Protein AF-A0A7X5N3V9-F1 (afdb_monomer_lite)

Sequence (94 aa):
GLDLAVLEIGLGGRLDAVNIIDSDVAVITTVDIDHTDWLGEDREAIGTEKAGIIRAWKPVVLGEIDPPSSVLRRAYQLGANAIRAGSDYFFEPI

InterPro domains:
  IPR001645 Folylpolyglutamate synthetase [PTHR11136] (2-80)
  IPR036565 Mur-like, catalytic domain superfamily [G3DSA:3.40.1190.10] (1-94)
  IPR036565 Mur-like, catalytic domain superfamily [SSF53623] (2-92)

Organism: Xanthomonas perforans (NCBI:txid442694)

Structure (mmCIF, N/CA/C/O backbone):
data_AF-A0A7X5N3V9-F1
#
_entry.id   AF-A0A7X5N3V9-F1
#
loop_
_atom_site.group_PDB
_atom_site.id
_atom_site.type_symbol
_atom_site.label_atom_id
_atom_site.label_alt_id
_atom_site.label_comp_id
_atom_site.label_asym_id
_atom_site.label_entity_id
_atom_site.label_seq_id
_atom_site.pdbx_PDB_ins_code
_atom_site.Cartn_x
_atom_site.Cartn_y
_atom_site.Cartn_z
_atom_site.occupancy
_atom_site.B_iso_or_equiv
_atom_site.auth_seq_id
_atom_site.auth_comp_id
_atom_site.auth_asym_id
_atom_site.auth_atom_id
_atom_site.pdbx_PDB_model_num
ATOM 1 N N . GLY A 1 1 ? -5.414 13.539 24.269 1.00 83.69 1 GLY A N 1
ATOM 2 C CA . GLY A 1 1 ? -5.290 12.453 23.279 1.00 83.69 1 GLY A CA 1
ATOM 3 C C . GLY A 1 1 ? -4.892 13.062 21.956 1.00 83.69 1 GLY A C 1
ATOM 4 O O . GLY A 1 1 ? -4.923 14.281 21.857 1.00 83.69 1 GLY A O 1
ATOM 5 N N . LEU A 1 2 ? -4.490 12.241 20.990 1.00 93.25 2 LEU A N 1
ATOM 6 C CA . LEU A 1 2 ? -4.316 12.676 19.603 1.00 93.25 2 LEU A CA 1
ATOM 7 C C . LEU A 1 2 ? -5.617 12.412 18.841 1.00 93.25 2 LEU A C 1
ATOM 9 O O . LEU A 1 2 ? -6.246 11.383 19.081 1.00 93.25 2 LEU A O 1
ATOM 13 N N . ASP A 1 3 ? -5.983 13.312 17.931 1.00 97.00 3 ASP A N 1
ATOM 14 C CA . ASP A 1 3 ? -7.156 13.150 17.058 1.00 97.00 3 ASP A CA 1
ATOM 15 C C . ASP A 1 3 ? -6.813 12.407 15.753 1.00 97.00 3 ASP A C 1
ATOM 17 O O . ASP A 1 3 ? -7.678 11.793 15.136 1.00 97.00 3 ASP A 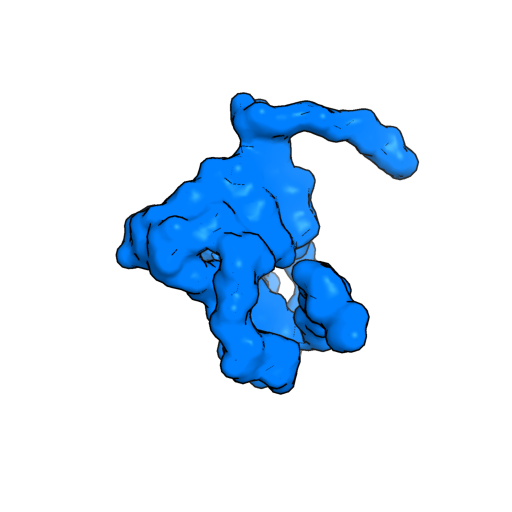O 1
ATOM 21 N N . LEU A 1 4 ? -5.542 12.452 15.338 1.00 96.88 4 LEU A N 1
ATOM 22 C CA . LEU A 1 4 ? -5.017 11.828 14.125 1.00 96.88 4 LEU A CA 1
ATOM 23 C C . LEU A 1 4 ? -3.564 11.393 14.348 1.00 96.88 4 LEU A C 1
ATOM 25 O O . LEU A 1 4 ? -2.798 12.084 15.023 1.00 96.88 4 LEU A O 1
ATOM 29 N N . ALA A 1 5 ? -3.177 10.281 13.727 1.00 97.31 5 ALA A N 1
ATOM 30 C CA . ALA A 1 5 ? -1.789 9.864 13.589 1.00 97.31 5 ALA A CA 1
ATOM 31 C C . ALA A 1 5 ? -1.492 9.531 12.123 1.00 97.31 5 ALA A C 1
ATOM 33 O O . ALA A 1 5 ? -2.313 8.918 11.442 1.00 97.31 5 ALA A O 1
ATOM 34 N N . VAL A 1 6 ? -0.307 9.921 11.657 1.00 97.88 6 VAL A N 1
ATOM 35 C CA . VAL A 1 6 ? 0.237 9.517 10.357 1.00 97.88 6 VAL A CA 1
ATOM 36 C C . VAL A 1 6 ? 1.419 8.608 10.642 1.00 97.88 6 VAL A C 1
ATOM 38 O O . VAL A 1 6 ? 2.334 9.002 11.364 1.00 97.88 6 VAL A O 1
ATOM 41 N N . LEU A 1 7 ? 1.364 7.384 10.125 1.00 98.06 7 LEU A N 1
ATOM 42 C CA . LEU A 1 7 ? 2.379 6.366 10.361 1.00 98.06 7 LEU A CA 1
ATOM 43 C C . LEU A 1 7 ? 3.062 6.038 9.035 1.00 98.06 7 LEU A C 1
ATOM 45 O O . LEU A 1 7 ? 2.413 5.580 8.095 1.00 98.06 7 LEU A O 1
ATOM 49 N N . GLU A 1 8 ? 4.361 6.303 8.961 1.00 98.06 8 GLU A N 1
ATOM 50 C CA . GLU A 1 8 ? 5.185 5.976 7.801 1.00 98.06 8 GLU A CA 1
ATOM 51 C C . GLU A 1 8 ? 5.593 4.500 7.848 1.00 98.06 8 GLU A C 1
ATOM 53 O O . GLU A 1 8 ? 6.059 4.012 8.875 1.00 98.06 8 GLU A O 1
ATOM 58 N N . ILE A 1 9 ? 5.408 3.791 6.735 1.00 97.62 9 ILE A N 1
ATOM 59 C CA . ILE A 1 9 ? 5.878 2.413 6.570 1.00 97.62 9 ILE A CA 1
ATOM 60 C C . ILE A 1 9 ? 7.396 2.428 6.409 1.00 97.62 9 ILE A C 1
ATOM 62 O O . ILE A 1 9 ? 7.906 3.154 5.560 1.00 97.62 9 ILE A O 1
ATOM 66 N N . GLY A 1 10 ? 8.106 1.593 7.168 1.00 93.88 10 GLY A N 1
ATOM 67 C CA . GLY A 1 10 ? 9.559 1.476 7.074 1.00 93.88 10 GLY A CA 1
ATOM 68 C C . GLY A 1 10 ? 10.014 0.741 5.813 1.00 93.88 10 GLY A C 1
ATOM 69 O O . GLY A 1 10 ? 10.750 1.299 5.006 1.00 93.88 10 GLY A O 1
ATOM 70 N N . LEU A 1 11 ? 9.585 -0.513 5.626 1.00 93.44 11 LEU A N 1
ATOM 71 C CA . LEU A 1 11 ? 9.988 -1.336 4.480 1.00 93.44 11 LEU A CA 1
ATOM 72 C C . LEU A 1 11 ? 8.841 -2.196 3.938 1.00 93.44 11 LEU A C 1
ATOM 74 O O . LEU A 1 11 ? 8.213 -2.979 4.650 1.00 93.44 11 LEU A O 1
ATOM 78 N N . GLY A 1 12 ? 8.610 -2.098 2.626 1.00 94.19 12 GLY A N 1
ATOM 79 C CA . GLY A 1 12 ? 7.577 -2.865 1.934 1.00 94.19 12 GLY A CA 1
ATOM 80 C C . GLY A 1 12 ? 6.177 -2.414 2.334 1.00 94.19 12 GLY A C 1
ATOM 81 O O . GLY A 1 12 ? 5.640 -1.486 1.739 1.00 94.19 12 GLY A O 1
ATOM 82 N N . GLY A 1 13 ? 5.592 -3.076 3.331 1.00 96.88 13 GLY A N 1
ATOM 83 C CA . GLY A 1 13 ? 4.255 -2.775 3.842 1.00 96.88 13 GLY A CA 1
ATOM 84 C C . GLY A 1 13 ? 3.615 -3.973 4.530 1.00 96.88 13 GLY A C 1
ATOM 85 O O . GLY A 1 13 ? 3.291 -3.915 5.710 1.00 96.88 13 GLY A O 1
ATOM 86 N N . ARG A 1 14 ? 3.487 -5.099 3.820 1.00 97.38 14 ARG A N 1
ATOM 87 C CA . ARG A 1 14 ? 2.813 -6.316 4.302 1.00 97.38 14 ARG A CA 1
ATOM 88 C C . ARG A 1 14 ? 3.346 -6.818 5.642 1.00 97.38 14 ARG A C 1
ATOM 90 O O . ARG A 1 14 ? 2.541 -7.195 6.489 1.00 97.38 14 ARG A O 1
ATOM 97 N N . LEU A 1 15 ? 4.666 -6.821 5.814 1.00 96.75 15 LEU A N 1
ATOM 98 C CA . LEU A 1 15 ? 5.356 -7.322 7.008 1.00 96.75 15 LEU A CA 1
ATOM 99 C C . LEU A 1 15 ? 5.981 -6.212 7.866 1.00 96.75 15 LEU A C 1
ATOM 101 O O . LEU A 1 15 ? 6.749 -6.508 8.779 1.00 96.75 15 LEU A O 1
ATOM 105 N N . ASP A 1 16 ? 5.666 -4.949 7.583 1.00 97.62 16 ASP A N 1
ATOM 106 C CA . ASP A 1 16 ? 6.181 -3.830 8.364 1.00 97.62 16 ASP A CA 1
ATOM 107 C C . ASP A 1 16 ? 5.521 -3.775 9.752 1.00 97.62 16 ASP A C 1
ATOM 109 O O . ASP A 1 16 ? 4.326 -4.048 9.897 1.00 97.62 16 ASP A O 1
ATOM 113 N N . ALA A 1 17 ? 6.282 -3.398 10.781 1.00 97.69 17 ALA A N 1
ATOM 114 C CA . ALA A 1 17 ? 5.781 -3.321 12.153 1.00 97.69 17 ALA A CA 1
ATOM 115 C C . ALA A 1 17 ? 4.639 -2.305 12.314 1.00 97.69 17 ALA A C 1
ATOM 117 O O . ALA A 1 17 ? 3.764 -2.500 13.152 1.00 97.69 17 ALA A O 1
ATOM 118 N N . VAL A 1 18 ? 4.598 -1.248 11.502 1.00 97.88 18 VAL A N 1
ATOM 119 C CA . VAL A 1 18 ? 3.498 -0.274 11.500 1.00 97.88 18 VAL A CA 1
ATOM 120 C C . VAL A 1 18 ? 2.193 -0.906 11.016 1.00 97.88 18 VAL A C 1
ATOM 122 O O . VAL A 1 18 ? 1.112 -0.534 11.476 1.00 97.88 18 VAL A O 1
ATOM 125 N N . ASN A 1 19 ? 2.276 -1.918 10.150 1.00 98.12 19 ASN A N 1
ATOM 126 C CA . ASN A 1 19 ? 1.114 -2.584 9.570 1.00 98.12 19 ASN A CA 1
ATOM 127 C C . ASN A 1 19 ? 0.335 -3.451 10.580 1.00 98.12 19 ASN A C 1
ATOM 129 O O . ASN A 1 19 ? -0.689 -4.021 10.212 1.00 98.12 19 ASN A O 1
ATOM 133 N N . ILE A 1 20 ? 0.762 -3.529 11.851 1.00 97.94 20 ILE A N 1
ATOM 134 C CA . ILE A 1 20 ? -0.075 -4.075 12.936 1.00 97.94 20 ILE A CA 1
ATOM 135 C C . ILE A 1 20 ? -1.315 -3.214 13.206 1.00 97.94 20 ILE A C 1
ATOM 137 O O . ILE A 1 20 ? -2.270 -3.692 13.812 1.00 97.94 20 ILE A O 1
ATOM 141 N N . ILE A 1 21 ? -1.288 -1.940 12.807 1.00 98.00 21 ILE A N 1
ATOM 142 C CA . ILE A 1 21 ? -2.396 -1.008 12.993 1.00 98.00 21 ILE A CA 1
ATOM 143 C C . ILE A 1 21 ? -3.384 -1.154 11.838 1.00 98.00 21 ILE A C 1
ATOM 145 O O . ILE A 1 21 ? -3.005 -1.140 10.666 1.00 98.00 21 ILE A O 1
ATOM 149 N N . ASP A 1 22 ? -4.671 -1.251 12.159 1.00 97.44 22 ASP A N 1
ATOM 150 C CA . ASP A 1 22 ? -5.742 -1.199 11.167 1.00 97.44 22 ASP A CA 1
ATOM 151 C C . ASP A 1 22 ? -6.047 0.250 10.795 1.00 97.44 22 ASP A C 1
ATOM 153 O O . ASP A 1 22 ? -6.823 0.935 11.458 1.00 97.44 22 ASP A O 1
ATOM 157 N N . SER A 1 23 ? -5.391 0.727 9.739 1.00 98.06 23 SER A N 1
ATOM 158 C CA . SER A 1 23 ? -5.532 2.103 9.275 1.00 98.06 23 SER A CA 1
ATOM 159 C C . SER A 1 23 ? -6.920 2.389 8.691 1.00 98.06 23 SER A C 1
ATOM 161 O O . SER A 1 23 ? -7.525 1.573 7.991 1.00 98.06 23 SER A O 1
ATOM 163 N N . ASP A 1 24 ? -7.413 3.603 8.941 1.00 98.56 24 ASP A N 1
ATOM 164 C CA . ASP A 1 24 ? -8.637 4.108 8.312 1.00 98.56 24 ASP A CA 1
ATOM 165 C C . ASP A 1 24 ? -8.425 4.543 6.860 1.00 98.56 24 ASP A C 1
ATOM 167 O O . ASP A 1 24 ? -9.366 4.516 6.068 1.00 98.56 24 ASP A O 1
ATOM 171 N N . VAL A 1 25 ? -7.196 4.929 6.512 1.00 98.62 25 VAL A N 1
ATOM 172 C CA . VAL A 1 25 ? -6.773 5.305 5.162 1.00 98.62 25 VAL A CA 1
ATOM 173 C C . VAL A 1 25 ? -5.382 4.736 4.917 1.00 98.62 25 VAL A C 1
ATOM 175 O O . VAL A 1 25 ? -4.484 4.901 5.743 1.00 98.62 25 VAL A O 1
ATOM 178 N N . ALA A 1 26 ? -5.195 4.089 3.770 1.00 98.62 26 ALA A N 1
ATOM 179 C CA . ALA A 1 26 ? -3.880 3.694 3.278 1.00 98.62 26 ALA A CA 1
ATOM 180 C C . ALA A 1 26 ? -3.396 4.674 2.202 1.00 98.62 26 ALA A C 1
ATOM 182 O O . ALA A 1 26 ? -4.195 5.176 1.412 1.00 98.62 26 ALA A O 1
ATOM 183 N N . VAL A 1 27 ? -2.088 4.917 2.135 1.00 98.56 27 VAL A N 1
ATOM 184 C CA . VAL A 1 27 ? -1.473 5.748 1.092 1.00 98.56 27 VAL A CA 1
ATOM 185 C C . VAL A 1 27 ? -0.260 5.019 0.532 1.00 98.56 27 VAL A C 1
ATOM 187 O O . VAL A 1 27 ? 0.627 4.627 1.286 1.00 98.56 27 VAL A O 1
ATOM 190 N N . ILE A 1 28 ? -0.220 4.842 -0.786 1.00 98.06 28 ILE A N 1
ATOM 191 C CA . ILE A 1 28 ? 0.951 4.350 -1.517 1.00 98.06 28 ILE A CA 1
ATOM 192 C C . ILE A 1 28 ? 1.374 5.479 -2.449 1.00 98.06 28 ILE A C 1
ATOM 194 O O . ILE A 1 28 ? 0.666 5.804 -3.398 1.00 98.06 28 ILE A O 1
ATOM 198 N N . THR A 1 29 ? 2.502 6.112 -2.143 1.00 95.75 29 THR A N 1
ATOM 199 C CA . THR A 1 29 ? 3.006 7.279 -2.877 1.00 95.75 29 THR A CA 1
ATOM 200 C C . THR A 1 29 ? 3.500 6.886 -4.265 1.00 95.75 29 THR A C 1
ATOM 202 O O . THR A 1 29 ? 2.977 7.379 -5.258 1.00 95.75 29 THR A O 1
ATOM 205 N N . THR A 1 30 ? 4.461 5.968 -4.335 1.00 94.31 30 THR A N 1
ATOM 206 C CA . THR A 1 30 ? 5.037 5.431 -5.573 1.00 94.31 30 THR A CA 1
ATOM 207 C C . THR A 1 30 ? 5.463 3.975 -5.383 1.00 94.31 30 THR A C 1
ATOM 209 O O . THR A 1 30 ? 5.720 3.523 -4.257 1.00 94.31 30 THR A O 1
ATOM 212 N N . VAL A 1 31 ? 5.557 3.229 -6.487 1.00 95.38 31 VAL A N 1
ATOM 213 C CA . VAL A 1 31 ? 6.198 1.911 -6.511 1.00 95.38 31 VAL A CA 1
ATOM 214 C C . VAL A 1 31 ? 7.359 1.928 -7.496 1.00 95.38 31 VAL A C 1
ATOM 216 O O . VAL A 1 31 ? 7.157 1.863 -8.708 1.00 95.38 31 VAL A O 1
ATOM 219 N N . ASP A 1 32 ? 8.573 1.976 -6.956 1.00 92.50 32 ASP A N 1
ATOM 220 C CA . ASP A 1 32 ? 9.820 1.937 -7.720 1.00 92.50 32 ASP A CA 1
ATOM 221 C C . ASP A 1 32 ? 10.681 0.735 -7.305 1.00 92.50 32 ASP A C 1
ATOM 223 O O . ASP A 1 32 ? 10.408 0.091 -6.287 1.00 92.50 32 ASP A O 1
ATOM 227 N N . ILE A 1 33 ? 11.6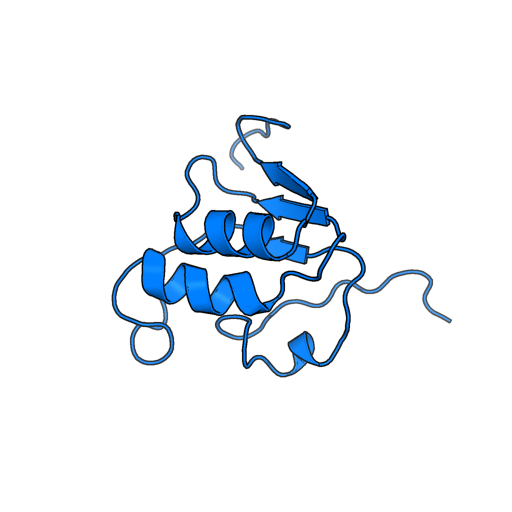91 0.417 -8.113 1.00 91.75 33 ILE A N 1
ATOM 228 C CA . ILE A 1 33 ? 12.639 -0.666 -7.851 1.00 91.75 33 ILE A CA 1
ATOM 229 C C . ILE A 1 33 ? 13.607 -0.219 -6.755 1.00 91.75 33 ILE A C 1
ATOM 231 O O . ILE A 1 33 ? 14.551 0.526 -7.004 1.00 91.75 33 ILE A O 1
ATOM 235 N N . ASP A 1 34 ? 13.369 -0.706 -5.541 1.00 86.38 34 ASP A N 1
ATOM 236 C CA . ASP A 1 34 ? 14.220 -0.484 -4.376 1.00 86.38 34 ASP A CA 1
ATOM 237 C C . ASP A 1 34 ? 14.132 -1.685 -3.422 1.00 86.38 34 ASP A C 1
ATOM 239 O O . ASP A 1 34 ? 13.140 -2.418 -3.417 1.00 86.38 34 ASP A O 1
ATOM 243 N N . HIS A 1 35 ? 15.169 -1.892 -2.611 1.00 85.50 35 HIS A N 1
ATOM 244 C CA . HIS A 1 35 ? 15.251 -2.964 -1.613 1.00 85.50 35 HIS A CA 1
ATOM 245 C C . HIS A 1 35 ? 14.904 -4.363 -2.159 1.00 85.50 35 HIS A C 1
ATOM 247 O O . HIS A 1 35 ? 14.198 -5.149 -1.518 1.00 85.50 35 HIS A O 1
ATOM 253 N N . THR A 1 36 ? 15.425 -4.686 -3.343 1.00 89.31 36 THR A N 1
ATOM 254 C CA . THR A 1 36 ? 15.086 -5.904 -4.095 1.00 89.31 36 THR A CA 1
ATOM 255 C C . THR A 1 36 ? 15.346 -7.200 -3.329 1.00 89.31 36 THR A C 1
ATOM 257 O O . THR A 1 36 ? 14.591 -8.157 -3.483 1.00 89.31 36 THR A O 1
ATOM 260 N N . ASP A 1 37 ? 16.347 -7.210 -2.440 1.00 85.81 37 ASP A N 1
ATOM 261 C CA . ASP A 1 37 ? 16.675 -8.350 -1.568 1.00 85.81 37 ASP A CA 1
ATOM 262 C C . ASP A 1 37 ? 15.503 -8.776 -0.664 1.00 85.81 37 ASP A C 1
ATOM 264 O O . ASP A 1 37 ? 15.430 -9.926 -0.233 1.00 85.81 37 ASP A O 1
ATOM 268 N N . TRP A 1 38 ? 14.583 -7.851 -0.375 1.00 80.62 38 TRP A N 1
ATOM 269 C CA . TRP A 1 38 ? 13.444 -8.060 0.519 1.00 80.62 38 TRP A CA 1
ATOM 270 C C . TRP A 1 38 ? 12.100 -8.022 -0.205 1.00 80.62 38 TRP A C 1
ATOM 272 O O . TRP A 1 38 ? 11.169 -8.715 0.202 1.00 80.62 38 TRP A O 1
ATOM 282 N N . LEU A 1 39 ? 11.982 -7.191 -1.244 1.00 89.06 39 LEU A N 1
ATOM 283 C CA . LEU A 1 39 ? 10.700 -6.850 -1.868 1.00 89.06 39 LEU A CA 1
ATOM 284 C C . LEU A 1 39 ? 10.484 -7.500 -3.243 1.00 89.06 39 LEU A C 1
ATOM 286 O O . LEU A 1 39 ? 9.379 -7.435 -3.781 1.00 89.06 39 LEU A O 1
ATOM 290 N N . GLY A 1 40 ? 11.512 -8.154 -3.788 1.00 91.12 40 GLY A N 1
ATOM 291 C CA . GLY A 1 40 ? 11.506 -8.745 -5.123 1.00 91.12 40 GLY A CA 1
ATOM 292 C C . GLY A 1 40 ? 12.134 -7.841 -6.183 1.00 91.12 40 GLY A C 1
ATOM 293 O O . GLY A 1 40 ? 12.502 -6.699 -5.930 1.00 91.12 40 GLY A O 1
ATOM 294 N N . GLU A 1 41 ? 12.288 -8.385 -7.386 1.00 93.38 41 GLU A N 1
ATOM 295 C CA . GLU A 1 41 ? 13.131 -7.789 -8.433 1.00 93.38 41 GLU A CA 1
ATOM 296 C C . GLU A 1 41 ? 12.376 -6.849 -9.386 1.00 93.38 41 GLU A C 1
ATOM 298 O O . GLU A 1 41 ? 12.995 -6.194 -10.223 1.00 93.38 41 GLU A O 1
ATOM 303 N N . ASP A 1 42 ? 11.047 -6.768 -9.281 1.00 96.31 42 ASP A N 1
ATOM 304 C CA . ASP A 1 42 ? 10.215 -5.966 -10.175 1.00 96.31 42 ASP A CA 1
ATOM 305 C C . ASP A 1 42 ? 9.123 -5.172 -9.437 1.00 96.31 42 ASP A C 1
ATOM 307 O O . ASP A 1 42 ? 8.803 -5.406 -8.267 1.00 96.31 42 ASP A O 1
ATOM 311 N N . ARG A 1 43 ? 8.526 -4.206 -10.148 1.00 97.06 43 ARG A N 1
ATOM 312 C CA . ARG A 1 43 ? 7.469 -3.340 -9.604 1.00 97.06 43 ARG A CA 1
ATOM 313 C C . ARG A 1 43 ? 6.220 -4.118 -9.176 1.00 97.06 43 ARG A C 1
ATOM 315 O O . ARG A 1 43 ? 5.504 -3.656 -8.291 1.00 97.06 43 ARG A O 1
ATOM 322 N N . GLU A 1 44 ? 5.937 -5.283 -9.759 1.00 97.75 44 GLU A N 1
ATOM 323 C CA . GLU A 1 44 ? 4.767 -6.086 -9.390 1.00 97.75 44 GLU A CA 1
ATOM 324 C C . GLU A 1 44 ? 4.980 -6.792 -8.043 1.00 97.75 44 GLU A C 1
ATOM 326 O O . GLU A 1 44 ? 4.081 -6.772 -7.192 1.00 97.75 44 GLU A O 1
ATOM 331 N N . ALA A 1 45 ? 6.170 -7.350 -7.812 1.00 97.25 45 ALA A N 1
ATOM 332 C CA . ALA A 1 45 ? 6.577 -7.940 -6.541 1.00 97.25 45 ALA A CA 1
ATOM 333 C C . ALA A 1 45 ? 6.605 -6.882 -5.429 1.00 97.25 45 ALA A C 1
ATOM 335 O O . ALA A 1 45 ? 5.924 -7.033 -4.410 1.00 97.25 45 ALA A O 1
ATOM 336 N N . ILE A 1 46 ? 7.259 -5.745 -5.680 1.00 97.81 46 ILE A N 1
ATOM 337 C CA . ILE A 1 46 ? 7.332 -4.633 -4.724 1.00 97.81 46 ILE A CA 1
ATOM 338 C C . ILE A 1 46 ? 5.932 -4.068 -4.445 1.00 97.81 46 ILE A C 1
ATOM 340 O O . ILE A 1 46 ? 5.571 -3.803 -3.295 1.00 97.81 46 ILE A O 1
ATOM 344 N N . GLY A 1 47 ? 5.105 -3.930 -5.483 1.00 97.88 47 GLY A N 1
ATOM 345 C CA . GLY A 1 47 ? 3.714 -3.507 -5.356 1.00 97.88 47 GLY A CA 1
ATOM 346 C C . GLY A 1 47 ? 2.882 -4.468 -4.505 1.00 97.88 47 GLY A C 1
ATOM 347 O O . GLY A 1 47 ? 2.044 -4.018 -3.727 1.00 97.88 47 GLY A O 1
ATOM 348 N N . THR A 1 48 ? 3.154 -5.776 -4.565 1.00 98.12 48 THR A N 1
ATOM 349 C CA . THR A 1 48 ? 2.483 -6.782 -3.724 1.00 98.12 48 THR A CA 1
ATOM 350 C C . THR A 1 48 ? 2.810 -6.578 -2.245 1.00 98.12 48 THR A C 1
ATOM 352 O O . THR A 1 48 ? 1.906 -6.619 -1.406 1.00 98.12 48 THR A O 1
ATOM 355 N N . GLU A 1 49 ? 4.074 -6.304 -1.918 1.00 98.06 49 GLU A N 1
ATOM 356 C CA . GLU A 1 49 ? 4.489 -6.012 -0.544 1.00 98.06 49 GLU A CA 1
ATOM 357 C C . GLU A 1 49 ? 3.879 -4.701 -0.036 1.00 98.06 49 GLU A C 1
ATOM 359 O O . GLU A 1 49 ? 3.285 -4.678 1.045 1.00 98.06 49 GLU A O 1
ATOM 364 N N . LYS A 1 50 ? 3.935 -3.627 -0.833 1.00 98.19 50 LYS A N 1
ATOM 365 C CA . LYS A 1 50 ? 3.338 -2.326 -0.483 1.00 98.19 50 LYS A CA 1
ATOM 366 C C . LYS A 1 50 ? 1.823 -2.410 -0.313 1.00 98.19 50 LYS A C 1
ATOM 368 O O . LYS A 1 50 ? 1.281 -1.889 0.658 1.00 98.19 50 LYS A O 1
ATOM 373 N N . ALA A 1 51 ? 1.127 -3.142 -1.181 1.00 98.31 51 ALA A N 1
ATOM 374 C CA . ALA A 1 51 ? -0.322 -3.330 -1.110 1.00 98.31 51 ALA A CA 1
ATOM 375 C C . ALA A 1 51 ? -0.797 -4.084 0.148 1.00 98.31 51 ALA A C 1
ATOM 377 O O . ALA A 1 51 ? -1.997 -4.118 0.437 1.00 98.31 51 ALA A O 1
ATOM 378 N N . GLY A 1 52 ? 0.122 -4.658 0.930 1.00 98.31 52 GLY A N 1
ATOM 379 C CA . GLY A 1 52 ? -0.173 -5.265 2.224 1.00 98.31 52 GLY A CA 1
ATOM 380 C C . GLY A 1 52 ? -0.742 -4.300 3.272 1.00 98.31 52 GLY A C 1
ATOM 381 O O . GLY A 1 52 ? -1.336 -4.764 4.245 1.00 98.31 52 GLY A O 1
ATOM 382 N N . ILE A 1 53 ? -0.623 -2.983 3.067 1.00 98.62 53 ILE A N 1
ATOM 383 C CA . ILE A 1 53 ? -1.204 -1.969 3.964 1.00 98.62 53 ILE A CA 1
ATOM 384 C C . ILE A 1 53 ? -2.680 -1.667 3.671 1.00 98.62 53 ILE A C 1
ATOM 386 O O . ILE A 1 53 ? -3.346 -1.001 4.458 1.00 98.62 53 ILE A O 1
ATOM 390 N N . ILE A 1 54 ? -3.221 -2.157 2.552 1.00 98.62 54 ILE A N 1
ATOM 391 C CA . ILE A 1 54 ? -4.607 -1.892 2.153 1.00 98.62 54 ILE A CA 1
ATOM 392 C C . ILE A 1 54 ? -5.568 -2.633 3.089 1.00 98.62 54 ILE A C 1
ATOM 394 O O . ILE A 1 54 ? -5.388 -3.817 3.385 1.00 98.62 54 ILE A O 1
ATOM 398 N N . ARG A 1 55 ? -6.618 -1.935 3.532 1.00 98.62 55 ARG A N 1
ATOM 399 C CA . ARG A 1 55 ? -7.686 -2.479 4.378 1.00 98.62 55 ARG A CA 1
ATOM 400 C C . ARG A 1 55 ? -8.999 -2.595 3.607 1.00 98.62 55 ARG A C 1
ATOM 402 O O . ARG A 1 55 ? -9.286 -1.803 2.712 1.00 98.62 55 ARG A O 1
ATOM 409 N N . ALA A 1 56 ? -9.786 -3.618 3.941 1.00 98.50 56 ALA A N 1
ATOM 410 C CA . ALA A 1 56 ? -11.049 -3.897 3.265 1.00 98.50 56 ALA A CA 1
ATOM 411 C C . ALA A 1 56 ? -12.052 -2.762 3.458 1.00 98.50 56 ALA A C 1
ATOM 413 O O . ALA A 1 56 ? -12.221 -2.275 4.574 1.00 98.50 56 ALA A O 1
ATOM 414 N N . TRP A 1 57 ? -12.718 -2.365 2.370 1.00 98.31 57 TRP A N 1
ATOM 415 C CA . TRP A 1 57 ? -13.727 -1.295 2.360 1.00 98.31 57 TRP A CA 1
ATOM 416 C C . TRP A 1 57 ? -13.230 0.074 2.853 1.00 98.31 57 TRP A C 1
ATOM 418 O O . TRP A 1 57 ? -14.033 0.970 3.115 1.00 98.31 57 TRP A O 1
ATOM 428 N N . LYS A 1 58 ? -11.910 0.252 2.980 1.00 98.62 58 LYS A N 1
ATOM 429 C CA . LYS A 1 58 ? -11.269 1.513 3.356 1.00 98.62 58 LYS A CA 1
ATOM 430 C C . LYS A 1 58 ? -10.663 2.180 2.118 1.00 98.62 58 LYS A C 1
ATOM 432 O O . LYS A 1 58 ? -10.362 1.495 1.137 1.00 98.62 58 LYS A O 1
ATOM 437 N N . PRO A 1 59 ? -10.513 3.511 2.116 1.00 98.69 59 PRO A N 1
ATOM 438 C CA . PRO A 1 59 ? -9.830 4.206 1.038 1.00 98.69 59 PRO A CA 1
ATOM 439 C C . PRO A 1 59 ? -8.344 3.838 0.974 1.00 98.69 59 PRO A C 1
ATOM 441 O O . PRO A 1 59 ? -7.663 3.710 1.995 1.00 98.69 59 PRO A O 1
ATOM 444 N N . VAL A 1 60 ? -7.842 3.728 -0.254 1.00 98.69 60 VAL A N 1
ATOM 445 C CA . VAL A 1 60 ? -6.415 3.698 -0.564 1.00 98.69 60 VAL A CA 1
ATOM 446 C C . VAL A 1 60 ? -6.109 4.798 -1.573 1.00 98.69 60 VAL A C 1
ATOM 448 O O . VAL A 1 60 ? -6.689 4.832 -2.656 1.00 98.69 60 VAL A O 1
ATOM 451 N N . VAL A 1 61 ? -5.208 5.706 -1.211 1.00 98.56 61 VAL A N 1
ATOM 452 C CA . VAL A 1 61 ? -4.739 6.783 -2.087 1.00 98.56 61 VAL A CA 1
ATOM 453 C C . VAL A 1 61 ? -3.478 6.319 -2.806 1.00 98.56 61 VAL A C 1
ATOM 455 O O . VAL A 1 61 ? -2.526 5.878 -2.161 1.00 98.56 61 VAL A O 1
ATOM 458 N N . LEU A 1 62 ? -3.477 6.411 -4.133 1.00 97.94 62 LEU A N 1
ATOM 459 C CA . LEU A 1 62 ? -2.368 6.020 -4.999 1.00 97.94 62 LEU A CA 1
ATOM 460 C C . LEU A 1 62 ? -1.766 7.267 -5.648 1.00 97.94 62 LEU A C 1
ATOM 462 O O . LEU A 1 62 ? -2.426 7.926 -6.452 1.00 97.94 62 LEU A O 1
ATOM 466 N N . GLY A 1 63 ? -0.522 7.575 -5.278 1.00 96.12 63 GLY A N 1
ATOM 467 C CA . GLY A 1 63 ? 0.200 8.780 -5.685 1.00 96.12 63 GLY A CA 1
ATOM 468 C C . GLY A 1 63 ? 0.832 8.722 -7.073 1.00 96.12 63 GLY A C 1
ATOM 469 O O . GLY A 1 63 ? 1.170 9.770 -7.618 1.00 96.12 63 GLY A O 1
ATOM 470 N N . GLU A 1 64 ? 0.957 7.539 -7.675 1.00 92.88 64 GLU A N 1
ATOM 471 C CA . GLU A 1 64 ? 1.499 7.391 -9.025 1.00 92.88 64 GLU A CA 1
ATOM 472 C C . GLU A 1 64 ? 0.392 7.261 -10.080 1.00 92.88 64 GLU A C 1
ATOM 474 O O . GLU A 1 64 ? -0.679 6.708 -9.828 1.00 92.88 64 GLU A O 1
ATOM 479 N N . ILE A 1 65 ? 0.671 7.771 -11.283 1.00 92.94 65 ILE A N 1
ATOM 480 C CA . ILE A 1 65 ? -0.270 7.774 -12.416 1.00 92.94 65 ILE A CA 1
ATOM 481 C C . ILE A 1 65 ? -0.487 6.355 -12.965 1.00 92.94 65 ILE A C 1
ATOM 483 O O . ILE A 1 65 ? -1.589 6.022 -13.403 1.00 92.94 65 ILE A O 1
ATOM 487 N N . ASP A 1 66 ? 0.558 5.527 -12.927 1.00 94.12 66 ASP A N 1
ATOM 488 C CA . ASP A 1 66 ? 0.566 4.165 -13.464 1.00 94.12 66 ASP A CA 1
ATOM 489 C C . ASP A 1 66 ? 0.998 3.144 -12.395 1.00 94.12 66 ASP A C 1
ATOM 491 O O . ASP A 1 66 ? 2.164 2.721 -12.367 1.00 94.12 66 ASP A O 1
ATOM 495 N N . PRO A 1 67 ? 0.094 2.804 -11.452 1.00 95.69 67 PRO A N 1
ATOM 496 C CA . PRO A 1 67 ? 0.403 1.873 -10.383 1.00 95.69 67 PRO A CA 1
ATOM 497 C C . PRO A 1 67 ? 0.464 0.423 -10.863 1.00 95.69 67 PRO A C 1
ATOM 499 O O . PRO A 1 67 ? -0.345 0.031 -11.710 1.00 95.69 67 PRO A O 1
ATOM 502 N N . PRO A 1 68 ? 1.351 -0.410 -10.282 1.00 97.31 68 PRO A N 1
ATOM 503 C CA . PRO A 1 68 ? 1.426 -1.828 -10.599 1.00 97.31 68 PRO A CA 1
ATOM 504 C C . PRO A 1 68 ? 0.074 -2.524 -10.473 1.00 97.31 68 PRO A C 1
ATOM 506 O O . PRO A 1 68 ? -0.741 -2.239 -9.583 1.00 97.31 68 PRO A O 1
ATOM 509 N N . SER A 1 69 ? -0.141 -3.509 -11.339 1.00 97.94 69 SER A N 1
ATOM 510 C CA . SER A 1 69 ? -1.365 -4.302 -11.349 1.00 97.94 69 SER A CA 1
ATOM 511 C C . SER A 1 69 ? -1.570 -5.037 -10.027 1.00 97.94 69 SER A C 1
ATOM 513 O O . SER A 1 69 ? -2.714 -5.243 -9.623 1.00 97.94 69 SER A O 1
ATOM 515 N N . SER A 1 70 ? -0.500 -5.418 -9.329 1.00 98.25 70 SER A N 1
ATOM 516 C CA . SER A 1 70 ? -0.540 -6.030 -8.000 1.00 98.25 70 SER A CA 1
ATOM 517 C C . SER A 1 70 ? -1.233 -5.150 -6.956 1.00 98.25 70 SER A C 1
ATOM 519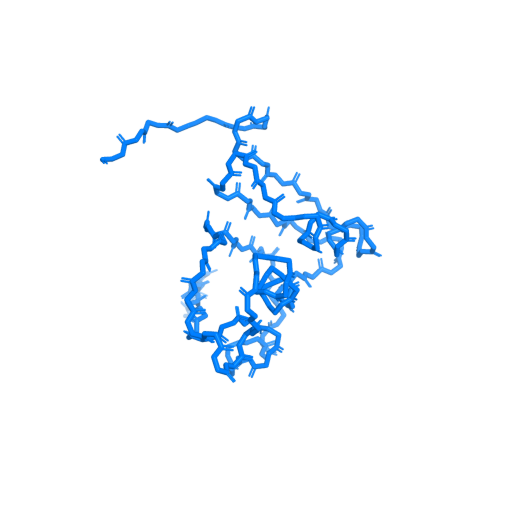 O O . SER A 1 70 ? -2.078 -5.651 -6.204 1.00 98.25 70 SER A O 1
ATOM 521 N N . VAL A 1 71 ? -0.974 -3.839 -6.963 1.00 98.44 71 VAL A N 1
ATOM 522 C CA . VAL A 1 71 ? -1.611 -2.872 -6.055 1.00 98.44 71 VAL A CA 1
ATOM 523 C C . VAL A 1 71 ? -3.101 -2.753 -6.358 1.00 98.44 71 VAL A C 1
ATOM 525 O O . VAL A 1 71 ? -3.938 -2.944 -5.470 1.00 98.44 71 VAL A O 1
ATOM 528 N N . LEU A 1 72 ? -3.452 -2.507 -7.625 1.00 98.00 72 LEU A N 1
ATOM 529 C CA . LEU A 1 72 ? -4.849 -2.365 -8.049 1.00 98.00 72 LEU A CA 1
ATOM 530 C C . LEU A 1 72 ? -5.646 -3.652 -7.815 1.00 98.00 72 LEU A C 1
ATOM 532 O O . LEU A 1 72 ? -6.757 -3.617 -7.285 1.00 98.00 72 LEU A O 1
ATOM 536 N N . ARG A 1 73 ? -5.062 -4.809 -8.144 1.00 98.44 73 ARG A N 1
ATOM 537 C CA . ARG A 1 73 ? 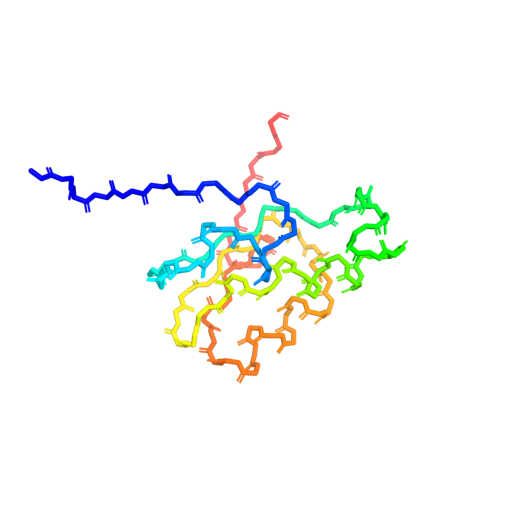-5.660 -6.127 -7.901 1.00 98.44 73 ARG A CA 1
ATOM 538 C C . ARG A 1 73 ? -5.990 -6.306 -6.426 1.00 98.44 73 ARG A C 1
ATOM 540 O O . ARG A 1 73 ? -7.088 -6.765 -6.115 1.00 98.44 73 ARG A O 1
ATOM 547 N N . ARG A 1 74 ? -5.074 -5.947 -5.523 1.00 98.50 74 ARG A N 1
ATOM 548 C CA . ARG A 1 74 ? -5.302 -6.068 -4.081 1.00 98.50 74 ARG A CA 1
ATOM 549 C C . ARG A 1 74 ? -6.410 -5.136 -3.599 1.00 98.50 74 ARG A C 1
ATOM 551 O O . ARG A 1 74 ? -7.265 -5.582 -2.835 1.00 98.50 74 ARG A O 1
ATOM 558 N N . ALA A 1 75 ? -6.431 -3.889 -4.071 1.00 98.31 75 ALA A N 1
ATOM 559 C CA . ALA A 1 75 ? -7.501 -2.946 -3.758 1.00 98.31 75 ALA A CA 1
ATOM 560 C C . ALA A 1 75 ? -8.874 -3.502 -4.175 1.00 98.31 75 ALA A C 1
ATOM 562 O O . ALA A 1 75 ? -9.788 -3.566 -3.352 1.00 98.31 75 ALA A O 1
ATOM 563 N N . TYR A 1 76 ? -8.991 -4.011 -5.407 1.00 97.88 76 TYR A N 1
ATOM 564 C CA . TYR A 1 76 ? -10.231 -4.609 -5.908 1.00 97.88 76 TYR A CA 1
ATOM 565 C C . TYR A 1 76 ? -10.648 -5.867 -5.142 1.00 97.88 76 TYR A C 1
ATOM 567 O O . TYR A 1 76 ? -11.820 -6.009 -4.802 1.00 97.88 76 TYR A O 1
ATOM 575 N N . GLN A 1 77 ? -9.708 -6.760 -4.821 1.00 98.50 77 GLN A N 1
ATOM 576 C CA . GLN A 1 77 ? -9.988 -7.963 -4.025 1.00 98.50 77 GLN A CA 1
ATOM 577 C C . GLN A 1 77 ? -10.568 -7.641 -2.644 1.00 98.50 77 GLN A C 1
ATOM 579 O O . GLN A 1 77 ? -11.366 -8.413 -2.118 1.00 98.50 77 GLN A O 1
ATOM 584 N N . LEU A 1 78 ? -10.148 -6.525 -2.050 1.00 98.38 78 LEU A N 1
ATOM 585 C CA . LEU A 1 78 ? -10.576 -6.087 -0.724 1.00 98.38 78 LEU A CA 1
ATOM 586 C C . LEU A 1 78 ? -11.797 -5.154 -0.746 1.00 98.38 78 LEU A C 1
ATOM 588 O O . LEU A 1 78 ? -12.253 -4.733 0.318 1.00 98.38 78 LEU A O 1
ATOM 592 N N . GLY A 1 79 ? -12.304 -4.792 -1.929 1.00 98.44 79 GLY A N 1
ATOM 593 C CA . GLY A 1 79 ? -13.342 -3.768 -2.064 1.00 98.44 79 GLY A CA 1
ATOM 594 C C . GLY A 1 79 ? -12.901 -2.394 -1.545 1.00 98.44 79 GLY A C 1
ATOM 595 O O . GLY A 1 79 ? -13.736 -1.602 -1.114 1.00 98.44 79 GLY A O 1
ATOM 596 N N . ALA A 1 80 ? -11.593 -2.124 -1.521 1.00 98.50 80 ALA A N 1
ATOM 597 C CA . ALA A 1 80 ? -11.049 -0.843 -1.093 1.00 98.50 80 ALA A CA 1
ATOM 598 C C . ALA A 1 80 ? -11.388 0.249 -2.121 1.00 98.50 80 ALA A C 1
ATOM 600 O O . ALA A 1 80 ? -11.357 0.007 -3.330 1.00 98.50 80 ALA A O 1
ATOM 601 N N . ASN A 1 81 ? -11.685 1.462 -1.649 1.00 97.94 81 ASN A N 1
ATOM 602 C CA . ASN A 1 81 ? -11.922 2.604 -2.532 1.00 97.94 81 ASN A CA 1
ATOM 603 C C . ASN A 1 81 ? -10.577 3.162 -3.018 1.00 97.94 81 ASN A C 1
ATOM 605 O O . ASN A 1 81 ? -9.907 3.884 -2.279 1.00 97.94 81 ASN A O 1
ATOM 609 N N . ALA A 1 82 ? -10.166 2.787 -4.228 1.00 9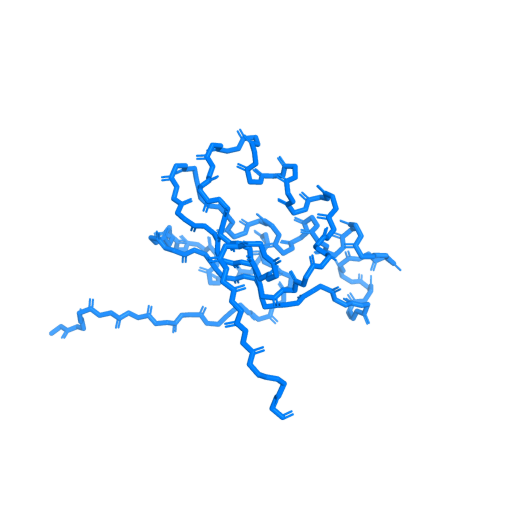7.81 82 ALA A N 1
ATOM 610 C CA . ALA A 1 82 ? -8.914 3.246 -4.817 1.00 97.81 82 ALA A CA 1
ATOM 611 C C . ALA A 1 82 ? -9.072 4.650 -5.414 1.00 97.81 82 ALA A C 1
ATOM 613 O O . ALA A 1 82 ? -9.790 4.819 -6.394 1.00 97.81 82 ALA A O 1
ATOM 614 N N . ILE A 1 83 ? -8.366 5.623 -4.836 1.00 98.19 83 ILE A N 1
ATOM 615 C CA . ILE A 1 83 ? -8.325 7.022 -5.272 1.00 98.19 83 ILE A CA 1
ATOM 616 C C . ILE A 1 83 ? -6.975 7.256 -5.947 1.00 98.19 83 ILE A C 1
ATOM 618 O O . ILE A 1 83 ? -5.933 7.172 -5.299 1.00 98.19 83 ILE A O 1
ATOM 622 N N . ARG A 1 84 ? -6.977 7.523 -7.249 1.00 96.62 84 ARG A N 1
ATOM 623 C CA . ARG A 1 84 ? -5.787 7.476 -8.102 1.00 96.62 84 ARG A CA 1
ATOM 624 C C . ARG A 1 84 ? -5.378 8.836 -8.646 1.00 96.62 84 ARG A C 1
ATOM 626 O O . ARG A 1 84 ? -6.183 9.545 -9.257 1.00 96.62 84 ARG A O 1
ATOM 633 N N . ALA A 1 85 ? -4.087 9.125 -8.545 1.00 95.94 85 ALA A N 1
ATOM 634 C CA . ALA A 1 85 ? -3.451 10.200 -9.286 1.00 95.94 85 ALA A CA 1
ATOM 635 C C . ALA A 1 85 ? -3.668 10.056 -10.802 1.00 95.94 85 ALA A C 1
ATOM 637 O O . ALA A 1 85 ? -3.637 8.957 -11.357 1.00 95.94 85 ALA A O 1
ATOM 638 N N . GLY A 1 86 ? -3.915 11.176 -11.481 1.00 93.56 86 GLY A N 1
ATOM 639 C CA . GLY A 1 86 ? -4.154 11.229 -12.927 1.00 93.56 86 GLY A CA 1
ATOM 640 C C . GLY A 1 86 ? -5.528 10.713 -13.376 1.00 93.56 86 GLY A C 1
ATOM 641 O O . GLY A 1 86 ? -5.834 10.790 -14.563 1.00 93.56 86 GLY A O 1
ATOM 642 N N . SER A 1 87 ? -6.355 10.207 -12.453 1.00 94.38 87 SER A N 1
ATOM 643 C CA . SER A 1 87 ? -7.728 9.752 -12.715 1.00 94.38 87 SER A CA 1
ATOM 644 C C . SER A 1 87 ? -8.733 10.491 -11.836 1.00 94.38 87 SER A C 1
ATOM 646 O O . SER A 1 87 ? -9.624 11.160 -12.350 1.00 94.38 87 SER A O 1
ATOM 648 N N . ASP A 1 88 ? -8.564 10.402 -10.516 1.00 96.81 88 ASP A N 1
ATOM 649 C CA . ASP A 1 88 ? -9.505 10.948 -9.532 1.00 96.81 88 ASP A CA 1
ATOM 650 C C . ASP A 1 88 ? -9.038 12.298 -8.974 1.00 96.81 88 ASP A C 1
ATOM 652 O O . ASP A 1 88 ? -9.848 13.107 -8.524 1.00 96.81 88 ASP A O 1
ATOM 656 N N . TYR A 1 89 ? -7.729 12.561 -9.022 1.00 96.00 89 TYR A N 1
ATOM 657 C CA . TYR A 1 89 ? -7.136 13.849 -8.673 1.00 96.00 89 TYR A CA 1
ATOM 658 C C . TYR A 1 89 ? -5.861 14.125 -9.478 1.00 96.00 89 TYR A C 1
ATOM 660 O O . TYR A 1 89 ? -5.251 13.221 -10.053 1.00 96.00 89 TYR A O 1
ATOM 668 N N . PHE A 1 90 ? -5.444 15.390 -9.489 1.00 94.69 90 PHE A N 1
ATOM 669 C CA . PHE A 1 90 ? -4.237 15.871 -10.162 1.00 94.69 90 PHE A CA 1
ATOM 670 C C . PHE A 1 90 ? -3.374 16.661 -9.173 1.00 94.69 90 PHE A C 1
ATOM 672 O O . PHE A 1 90 ? -3.902 17.250 -8.229 1.00 94.69 90 PHE A O 1
ATOM 679 N N . PHE A 1 91 ? -2.060 16.674 -9.387 1.00 89.38 91 PHE A N 1
ATOM 680 C CA . PHE A 1 91 ? -1.106 17.444 -8.591 1.00 89.38 91 PHE A CA 1
ATOM 681 C C . PHE A 1 91 ? 0.013 17.995 -9.478 1.00 89.38 91 PHE A C 1
ATOM 683 O O . PHE A 1 91 ? 0.293 17.448 -10.547 1.00 89.38 91 PHE A O 1
ATOM 690 N N . GLU A 1 92 ? 0.634 19.086 -9.039 1.00 87.25 92 GLU A N 1
ATOM 691 C CA . GLU A 1 92 ? 1.810 19.647 -9.702 1.00 87.25 92 GLU A CA 1
ATOM 692 C C . GLU A 1 92 ? 3.068 18.880 -9.267 1.00 87.25 92 GLU A C 1
ATOM 694 O O . GLU A 1 92 ? 3.204 18.569 -8.079 1.00 87.25 92 GLU A O 1
ATOM 699 N N . PRO A 1 93 ? 3.989 18.560 -10.194 1.00 75.38 93 PRO A N 1
ATOM 700 C CA . PRO A 1 93 ? 5.311 18.072 -9.826 1.00 75.38 93 PRO A CA 1
ATOM 701 C C . PRO A 1 93 ? 6.010 19.103 -8.936 1.00 75.38 93 PRO A C 1
ATOM 703 O O . PRO A 1 93 ? 5.956 20.299 -9.227 1.00 75.38 93 PRO A O 1
ATOM 706 N N . ILE A 1 94 ? 6.648 18.626 -7.867 1.00 67.19 94 ILE A N 1
ATOM 707 C CA . ILE A 1 94 ? 7.432 19.453 -6.939 1.00 67.19 94 ILE A CA 1
ATOM 708 C C . ILE A 1 94 ? 8.853 19.626 -7.473 1.00 67.19 94 ILE A C 1
ATOM 710 O O . ILE A 1 94 ? 9.411 18.614 -7.960 1.00 67.19 94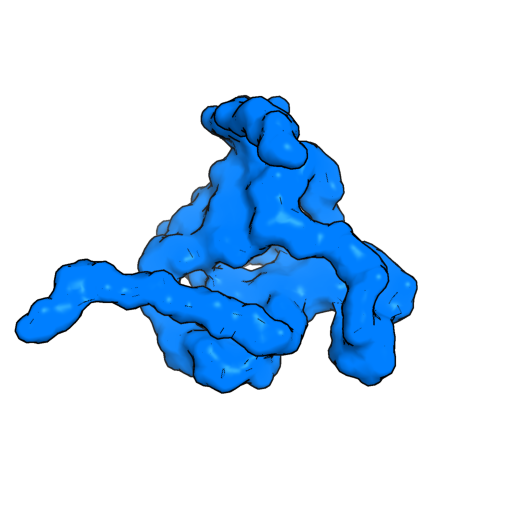 ILE A O 1
#

Radius of gyration: 13.08 Å; chains: 1; bounding box: 30×28×37 Å

Secondary structure (DSSP, 8-state):
--S------SSSSTT-GGGGS--SSEEE----S--HHHH-SSHHHHHHHHGGG--TTSEEEE-SSS--HHHHHHHHHTT-EEEEBTTTB-----

Foldseek 3Di:
DDPDDDDDFDALALPTPVLVDLDLEAEDQDQDQDPCVPQNGDSLSSLLSNLNSDAAQHEYEYNDQDHHPNNVVSCVVRVHHYQYEPPNDHDDDD

pLDDT: mean 95.41, std 5.17, range [67.19, 98.69]